Protein AF-A0A061P5C6-F1 (afdb_monomer)

Foldseek 3Di:
DLVCCVVCVVVLCDPPDPDRDDRPDPVNSVVVVVVVCVVCDPPDPVVVVVVVVVVVVVVVVVCCVVVHPPNVVVVVVVVD

Solvent-accessible surface area (backbone atoms only — not comparable to full-atom values): 4867 Å² total; per-residue (Å²): 98,64,69,55,48,70,74,48,48,72,60,56,76,50,89,86,54,99,66,84,62,76,81,85,41,71,70,58,48,50,53,54,35,51,54,52,48,62,74,49,59,90,58,54,70,69,58,55,49,54,52,50,51,58,48,51,52,54,51,50,52,50,28,49,76,71,49,35,88,71,33,45,62,52,58,61,56,75,76,106

Mean predicted aligned error: 7.25 Å

Structure (mmCIF, N/CA/C/O backbone):
data_AF-A0A061P5C6-F1
#
_entry.id   AF-A0A061P5C6-F1
#
loop_
_atom_site.group_PDB
_atom_site.id
_atom_site.type_symbol
_atom_site.label_atom_id
_atom_site.label_alt_id
_atom_site.label_comp_id
_atom_site.label_asym_id
_atom_site.label_entity_id
_atom_site.label_seq_id
_atom_site.pdbx_PDB_ins_code
_atom_site.Cartn_x
_atom_site.Cartn_y
_atom_site.Cartn_z
_atom_site.occupancy
_atom_site.B_iso_or_equiv
_atom_site.auth_seq_id
_atom_site.auth_comp_id
_atom_site.auth_asym_id
_atom_site.auth_atom_id
_atom_site.pdbx_PDB_model_num
ATOM 1 N N . MET A 1 1 ? -7.431 -3.316 5.550 1.00 90.94 1 MET A N 1
ATOM 2 C CA . MET A 1 1 ? -7.087 -2.230 6.496 1.00 90.94 1 MET A CA 1
ATOM 3 C C . MET A 1 1 ? -7.347 -2.609 7.951 1.00 90.94 1 MET A C 1
ATOM 5 O O . MET A 1 1 ? -6.405 -2.557 8.721 1.00 90.94 1 MET A O 1
ATOM 9 N N . ARG A 1 2 ? -8.557 -3.060 8.327 1.00 91.88 2 ARG A N 1
ATOM 10 C CA . ARG A 1 2 ? -8.886 -3.459 9.716 1.00 91.88 2 ARG A CA 1
ATOM 11 C C . ARG A 1 2 ? -7.839 -4.380 10.360 1.00 91.88 2 ARG A C 1
ATOM 13 O O . ARG A 1 2 ? -7.217 -4.000 11.342 1.00 91.88 2 ARG A O 1
ATOM 20 N N . HIS A 1 3 ? -7.547 -5.504 9.706 1.00 91.38 3 HIS A N 1
ATOM 21 C CA . HIS A 1 3 ? -6.527 -6.453 10.162 1.00 91.38 3 HIS A CA 1
ATOM 22 C C . HIS A 1 3 ? -5.124 -5.833 10.325 1.00 91.38 3 HIS A 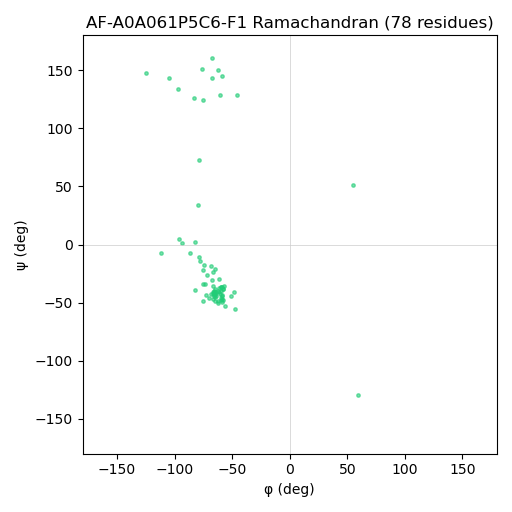C 1
ATOM 24 O O . HIS A 1 3 ? -4.393 -6.161 11.251 1.00 91.38 3 HIS A O 1
ATOM 30 N N . MET A 1 4 ? -4.751 -4.893 9.450 1.00 92.12 4 MET A N 1
ATOM 31 C CA . MET A 1 4 ? -3.450 -4.218 9.501 1.00 92.12 4 MET A CA 1
ATOM 32 C C . MET A 1 4 ? -3.350 -3.300 10.728 1.00 92.12 4 MET A C 1
ATOM 34 O O . MET A 1 4 ? -2.336 -3.326 11.420 1.00 92.12 4 MET A O 1
ATOM 38 N N . LEU A 1 5 ? -4.409 -2.546 11.044 1.00 92.69 5 LEU A N 1
ATOM 39 C CA . LEU A 1 5 ? -4.456 -1.703 12.244 1.00 92.69 5 LEU A CA 1
ATOM 40 C C . LEU A 1 5 ? -4.458 -2.532 13.535 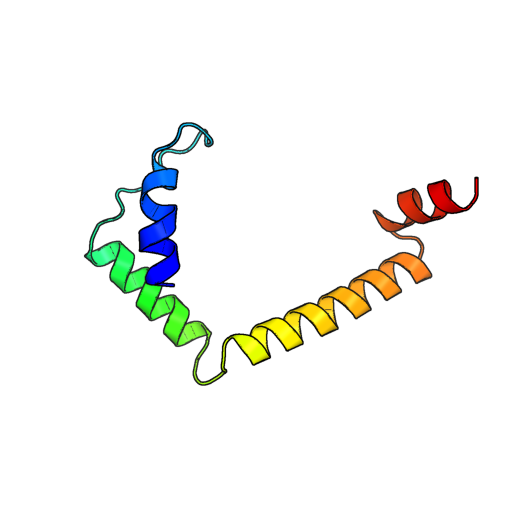1.00 92.69 5 LEU A C 1
ATOM 42 O O . LEU A 1 5 ? -3.814 -2.136 14.500 1.00 92.69 5 LEU A O 1
ATOM 46 N N . GLU A 1 6 ? -5.112 -3.694 13.550 1.00 91.12 6 GLU A N 1
ATOM 47 C CA . GLU A 1 6 ? -5.062 -4.622 14.690 1.00 91.12 6 GLU A CA 1
ATOM 48 C C . GLU A 1 6 ? -3.647 -5.171 14.913 1.00 91.12 6 GLU A C 1
ATOM 50 O O . GLU A 1 6 ? -3.158 -5.197 16.041 1.00 91.12 6 GLU A O 1
ATOM 55 N N . GLN A 1 7 ? -2.966 -5.572 13.836 1.00 91.62 7 GLN A N 1
A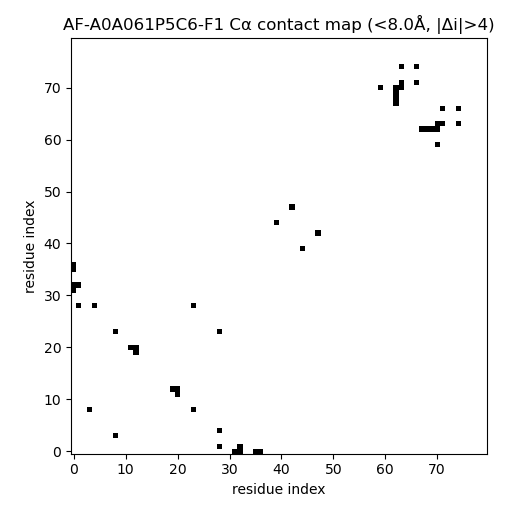TOM 56 C CA . GLN A 1 7 ? -1.628 -6.153 13.914 1.00 91.62 7 GLN A CA 1
ATOM 57 C C . GLN A 1 7 ? -0.549 -5.112 14.245 1.00 91.62 7 GLN A C 1
ATOM 59 O O . GLN A 1 7 ? 0.349 -5.379 15.044 1.00 91.62 7 GLN A O 1
ATOM 64 N N . PHE A 1 8 ? -0.611 -3.935 13.620 1.00 90.31 8 PHE A N 1
ATOM 65 C CA . PHE A 1 8 ? 0.475 -2.951 13.656 1.00 90.31 8 PHE A CA 1
ATOM 66 C C . PHE A 1 8 ? 0.143 -1.670 14.423 1.00 90.31 8 PHE A C 1
ATOM 68 O O . PHE A 1 8 ? 1.046 -0.880 14.686 1.00 90.31 8 PHE A O 1
ATOM 75 N N . GLY A 1 9 ? -1.102 -1.468 14.854 1.00 86.19 9 GLY A N 1
ATOM 76 C CA . GLY A 1 9 ? -1.497 -0.333 15.693 1.00 86.19 9 GLY A CA 1
ATOM 77 C C . GLY A 1 9 ? -0.619 -0.148 16.940 1.00 86.19 9 GLY A C 1
ATOM 78 O O . GLY A 1 9 ? -0.165 0.972 17.183 1.00 86.19 9 GLY A O 1
ATOM 79 N N . PRO A 1 10 ? -0.268 -1.213 17.694 1.00 86.31 10 PRO A N 1
ATOM 80 C CA . PRO A 1 10 ? 0.634 -1.096 18.842 1.00 86.31 10 PRO A CA 1
ATOM 81 C C . PRO A 1 10 ? 2.036 -0.591 18.476 1.00 86.31 10 PRO A C 1
ATOM 83 O O . PRO A 1 10 ? 2.683 0.084 19.280 1.00 86.31 10 PRO A O 1
ATOM 86 N N . ALA A 1 11 ? 2.502 -0.872 17.254 1.00 87.88 11 ALA A N 1
ATOM 87 C CA . ALA A 1 11 ? 3.821 -0.457 16.792 1.00 87.88 11 ALA A CA 1
ATOM 88 C C . ALA A 1 11 ? 3.933 1.066 16.600 1.00 87.88 11 ALA A C 1
ATOM 90 O O . ALA A 1 11 ? 5.043 1.591 16.617 1.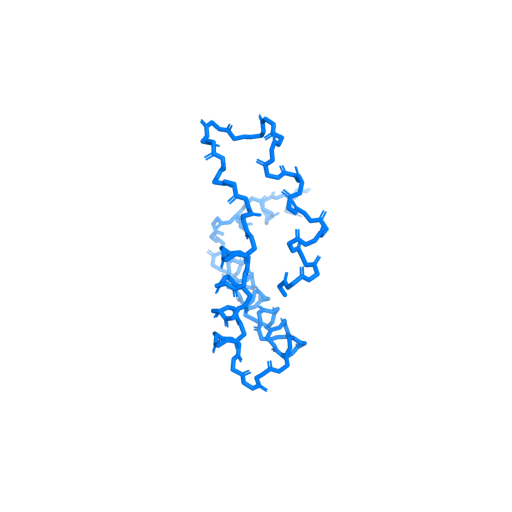00 87.88 11 ALA A O 1
ATOM 91 N N . LEU A 1 12 ? 2.809 1.790 16.496 1.00 82.94 12 LEU A N 1
ATOM 92 C CA . LEU A 1 12 ? 2.786 3.256 16.411 1.00 82.94 12 LEU A CA 1
ATOM 93 C C . LEU A 1 12 ? 3.306 3.947 17.683 1.00 82.94 12 LEU A C 1
ATOM 95 O O . LEU A 1 12 ? 3.710 5.105 17.622 1.00 82.94 12 LEU A O 1
ATOM 99 N N . LYS A 1 13 ? 3.311 3.252 18.829 1.00 82.62 13 LYS A N 1
ATOM 100 C CA . LYS A 1 13 ? 3.806 3.784 20.114 1.00 82.62 13 LYS A CA 1
ATOM 101 C C . LYS A 1 13 ? 5.310 3.597 20.305 1.00 82.62 13 LYS A C 1
ATOM 103 O O . LYS A 1 13 ? 5.876 4.079 21.284 1.00 82.62 13 LYS A O 1
ATOM 108 N N . LEU A 1 14 ? 5.956 2.864 19.405 1.00 85.19 14 LEU A N 1
ATOM 109 C CA . LEU A 1 14 ? 7.379 2.585 19.498 1.00 85.19 14 LEU A CA 1
ATOM 110 C C . LEU A 1 14 ? 8.204 3.820 19.085 1.00 85.19 14 LEU A C 1
ATOM 112 O O . LEU A 1 14 ? 7.763 4.608 18.248 1.00 85.19 14 LEU A O 1
ATOM 116 N N . PRO A 1 15 ? 9.424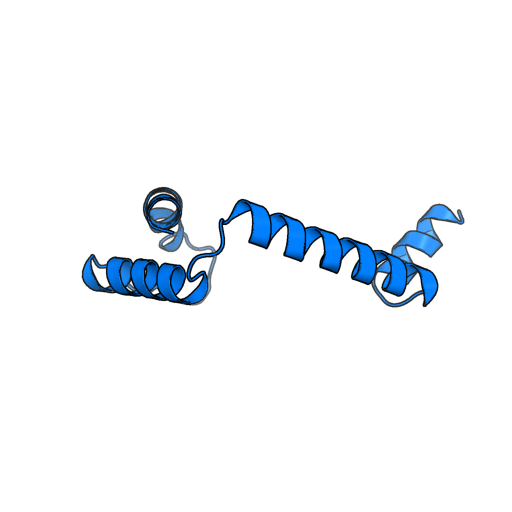 3.994 19.624 1.00 83.62 15 PRO A N 1
ATOM 117 C CA . PRO A 1 15 ? 10.202 5.229 19.498 1.00 83.62 15 PRO A CA 1
ATOM 118 C C . PRO A 1 15 ? 10.932 5.353 18.146 1.00 83.62 15 PRO A C 1
ATOM 120 O O . PRO A 1 15 ? 12.041 5.879 18.074 1.00 83.62 15 PRO A O 1
ATOM 123 N N . TRP A 1 16 ? 10.342 4.840 17.063 1.00 75.62 16 TRP A N 1
ATOM 124 C CA . TRP A 1 16 ? 10.952 4.845 15.729 1.00 75.62 16 TRP A CA 1
ATOM 125 C C . TRP A 1 16 ? 10.856 6.209 15.035 1.00 75.62 16 TRP A C 1
ATOM 127 O O . TRP A 1 16 ? 11.527 6.442 14.030 1.00 75.62 16 TRP A O 1
ATOM 137 N N . THR A 1 17 ? 10.017 7.113 15.546 1.00 76.06 17 THR A N 1
ATOM 138 C CA . THR A 1 17 ? 9.716 8.403 14.923 1.00 76.06 17 THR A CA 1
ATOM 139 C C . THR A 1 17 ? 9.986 9.565 15.873 1.00 76.06 17 THR A C 1
ATOM 141 O O . THR A 1 17 ? 9.796 9.477 17.082 1.00 76.06 17 THR A O 1
ATOM 144 N N . ARG A 1 18 ? 10.401 10.708 15.310 1.00 82.50 18 ARG A N 1
ATOM 145 C CA . ARG A 1 18 ? 10.472 11.983 16.051 1.00 82.50 18 ARG A CA 1
ATOM 146 C C . ARG A 1 18 ? 9.097 12.612 16.290 1.00 82.50 18 ARG A C 1
ATOM 148 O O . ARG A 1 18 ? 8.973 13.505 17.119 1.00 82.50 18 ARG A O 1
ATOM 155 N N . LEU A 1 19 ? 8.092 12.183 15.529 1.00 84.56 19 LEU A N 1
ATOM 156 C CA . LEU A 1 19 ? 6.712 12.642 15.640 1.00 84.56 19 LEU A CA 1
ATOM 157 C C . LEU A 1 19 ? 5.917 11.648 16.481 1.00 84.56 19 LEU A C 1
ATOM 159 O O . LEU A 1 19 ? 6.013 10.442 16.256 1.00 84.56 19 LEU A O 1
ATOM 163 N N . VAL A 1 20 ? 5.136 12.170 17.426 1.00 83.00 20 VAL A N 1
ATOM 164 C CA . VAL A 1 20 ? 4.227 11.377 18.258 1.00 83.00 20 VAL A CA 1
ATOM 165 C C . VAL A 1 20 ? 3.015 10.994 17.416 1.00 83.00 20 VAL A C 1
ATOM 167 O O . VAL A 1 20 ? 2.360 11.864 16.840 1.00 83.00 20 VAL A O 1
ATOM 170 N N . ALA A 1 21 ? 2.735 9.695 17.324 1.00 85.88 21 ALA A N 1
ATOM 171 C CA . ALA A 1 21 ? 1.553 9.208 16.628 1.00 85.88 21 ALA A CA 1
ATOM 172 C C . ALA A 1 21 ? 0.2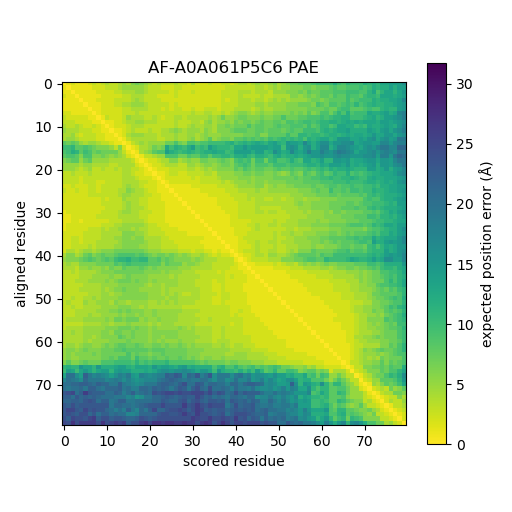74 9.622 17.383 1.00 85.88 21 ALA A C 1
ATOM 174 O O . ALA A 1 21 ? 0.272 9.631 18.617 1.00 85.88 21 ALA A O 1
ATOM 175 N N . PRO A 1 22 ? -0.819 9.955 16.673 1.00 87.81 22 PRO A N 1
ATOM 176 C CA . PRO A 1 22 ? -2.109 10.166 17.317 1.00 87.81 22 PRO A CA 1
ATOM 177 C C . PRO A 1 22 ? -2.580 8.873 17.995 1.00 87.81 22 PRO A C 1
ATOM 179 O O . PRO A 1 22 ? -2.273 7.773 17.530 1.00 87.81 22 PRO A O 1
ATOM 182 N N . GLU A 1 23 ? -3.351 8.996 19.078 1.00 89.62 23 GLU A N 1
ATOM 183 C CA . GLU A 1 23 ? -3.989 7.827 19.685 1.00 89.62 23 GLU A CA 1
ATOM 184 C C . GLU A 1 23 ? -4.933 7.177 18.670 1.00 89.62 23 GLU A C 1
ATOM 186 O O . GLU A 1 23 ? -5.780 7.838 18.062 1.00 89.62 23 GLU A O 1
ATOM 191 N N . LEU A 1 24 ? -4.776 5.866 18.491 1.00 90.00 24 LEU A N 1
ATOM 192 C CA . LEU A 1 24 ? -5.581 5.074 17.573 1.00 90.00 24 LEU A CA 1
ATOM 193 C C . LEU A 1 24 ? -6.944 4.782 18.215 1.00 90.00 24 LEU A C 1
ATOM 195 O O . LEU A 1 24 ? -7.204 3.680 18.693 1.00 90.00 24 LEU A O 1
ATOM 199 N N . THR A 1 25 ? -7.793 5.807 18.287 1.00 94.06 25 THR A N 1
ATOM 200 C CA . THR A 1 25 ? -9.161 5.676 18.797 1.00 94.06 25 THR A CA 1
ATOM 201 C C . THR A 1 25 ? -10.011 4.824 17.855 1.00 94.06 25 THR A C 1
ATOM 203 O O . THR A 1 25 ? -9.691 4.654 16.674 1.00 94.06 25 THR A O 1
ATOM 206 N N . GLU A 1 26 ? -11.125 4.299 18.365 1.00 93.12 26 GLU A N 1
ATOM 207 C CA . GLU A 1 26 ? -12.087 3.541 17.558 1.00 93.12 26 GLU A CA 1
ATOM 208 C C . GLU A 1 26 ? -12.629 4.384 16.393 1.00 93.12 26 GLU A C 1
ATOM 210 O O . GLU A 1 26 ? -12.628 3.934 15.249 1.00 93.12 26 GLU A O 1
ATOM 215 N N . GLU A 1 27 ? -12.973 5.650 16.653 1.00 95.81 27 GLU A N 1
ATOM 216 C CA . GLU A 1 27 ? -13.444 6.586 15.625 1.00 95.81 27 GLU A CA 1
ATOM 217 C C . GLU A 1 27 ? -12.401 6.808 14.518 1.00 95.81 27 GLU A C 1
ATOM 219 O O . GLU A 1 27 ? -12.730 6.769 13.331 1.00 95.81 27 GLU A O 1
ATOM 224 N N . LEU A 1 28 ? -11.135 7.038 14.889 1.00 93.62 28 LEU A N 1
ATOM 225 C CA . LEU A 1 28 ? -10.062 7.244 13.916 1.00 93.62 28 LEU A CA 1
ATOM 226 C C . LEU A 1 28 ? -9.823 5.978 13.087 1.00 93.62 28 LEU A C 1
ATOM 228 O O . LEU A 1 28 ? -9.673 6.055 11.867 1.00 93.62 28 LEU A O 1
ATOM 232 N N . SER A 1 29 ? -9.820 4.821 13.746 1.00 94.00 29 SER A N 1
ATOM 233 C CA . SER A 1 29 ? -9.635 3.526 13.094 1.00 94.00 29 SER A CA 1
ATOM 234 C C . SER A 1 29 ? -10.722 3.274 12.057 1.00 94.00 29 SER A C 1
ATOM 236 O O . SER A 1 29 ? -10.412 2.940 10.913 1.00 94.00 29 SER A O 1
ATOM 238 N N . GLU A 1 30 ? -11.985 3.499 12.419 1.00 96.19 30 GLU A N 1
ATOM 239 C CA . GLU A 1 30 ? -13.108 3.270 11.514 1.00 96.19 30 GLU A CA 1
ATOM 240 C C . GLU A 1 30 ? -13.072 4.226 10.316 1.00 96.19 30 GLU A C 1
ATOM 242 O O . GLU A 1 30 ? -13.253 3.788 9.180 1.00 96.19 30 GLU A O 1
ATOM 247 N N . LYS A 1 31 ? -12.716 5.503 10.523 1.00 96.56 31 LYS A N 1
ATOM 248 C CA . LYS A 1 31 ? -12.519 6.461 9.419 1.00 96.56 31 LYS A CA 1
ATOM 249 C C . LYS A 1 31 ? -11.445 6.001 8.434 1.00 96.56 31 LYS A C 1
ATOM 251 O O . LYS A 1 31 ? -11.655 6.075 7.225 1.00 96.56 31 LYS A O 1
ATOM 256 N N . VAL A 1 32 ? -10.305 5.512 8.926 1.00 94.69 32 VAL A N 1
ATOM 257 C CA . VAL A 1 32 ? -9.218 5.013 8.066 1.00 94.69 32 VAL A CA 1
ATOM 258 C C . VAL A 1 32 ? -9.649 3.756 7.308 1.00 94.69 32 VAL A C 1
ATOM 260 O O . VAL A 1 32 ? -9.379 3.630 6.112 1.00 94.69 32 VAL A O 1
ATOM 263 N N . ILE A 1 33 ? -10.340 2.830 7.976 1.00 94.56 33 ILE A N 1
ATOM 264 C CA . ILE A 1 33 ? -10.837 1.592 7.362 1.00 94.56 33 ILE A CA 1
ATOM 265 C C . ILE A 1 33 ? -11.844 1.901 6.255 1.00 94.56 33 ILE A C 1
ATOM 267 O O . ILE A 1 33 ? -11.709 1.375 5.145 1.00 94.56 33 ILE A O 1
ATOM 271 N N . GLN A 1 34 ? -12.813 2.768 6.540 1.00 95.75 34 GLN A N 1
ATOM 272 C CA . GLN A 1 34 ? -13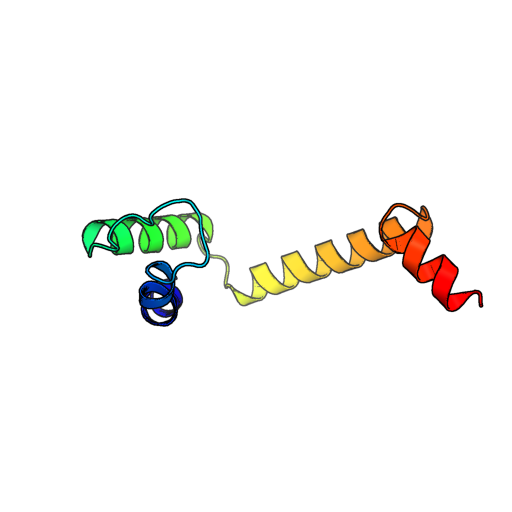.851 3.149 5.595 1.00 95.75 34 GLN A CA 1
ATOM 273 C C . GLN A 1 34 ? -13.258 3.904 4.403 1.00 95.75 34 GLN A C 1
ATOM 275 O O . GLN A 1 34 ? -13.465 3.492 3.264 1.00 95.75 34 GLN A O 1
ATOM 280 N N . GLY A 1 35 ? -12.416 4.913 4.649 1.00 95.44 35 GLY A N 1
ATOM 281 C CA . GLY A 1 35 ? -11.752 5.662 3.581 1.00 95.44 35 GLY A CA 1
ATOM 282 C C . GLY A 1 35 ? -10.866 4.782 2.692 1.00 95.44 35 GLY A C 1
ATOM 283 O O . GLY A 1 35 ? -10.845 4.953 1.477 1.00 95.44 35 GLY A O 1
ATOM 284 N N . THR A 1 36 ? -10.189 3.778 3.261 1.00 93.19 36 THR A N 1
ATOM 285 C CA . THR A 1 36 ? -9.421 2.807 2.458 1.00 93.19 36 THR A CA 1
ATOM 286 C C . THR A 1 36 ? -10.340 1.951 1.585 1.00 93.19 36 THR A C 1
ATOM 288 O O . THR A 1 36 ? -10.023 1.676 0.430 1.00 93.19 36 THR A O 1
ATOM 291 N N . SER A 1 37 ? -11.480 1.522 2.125 1.00 91.44 37 SER A N 1
ATOM 292 C CA . SER A 1 37 ? -12.441 0.694 1.388 1.00 91.44 37 SER A CA 1
ATOM 293 C C . SER A 1 37 ? -13.072 1.477 0.233 1.00 91.44 37 SER A C 1
ATOM 295 O O . SER A 1 37 ? -13.175 0.962 -0.876 1.00 91.44 37 SER A O 1
ATOM 297 N N . GLU A 1 38 ? -13.401 2.750 0.461 1.00 93.75 38 GLU A N 1
ATOM 298 C CA . GLU A 1 38 ? -13.891 3.671 -0.571 1.00 93.75 38 GLU A CA 1
ATOM 299 C C . GLU A 1 38 ? -12.862 3.896 -1.685 1.00 93.75 38 GLU A C 1
ATOM 301 O O . GLU A 1 38 ? -13.223 3.883 -2.860 1.00 93.75 38 GLU A O 1
ATOM 306 N N . GLN A 1 39 ? -11.577 4.038 -1.340 1.00 91.19 39 GLN A N 1
ATOM 307 C CA . GLN A 1 39 ? -10.496 4.181 -2.322 1.00 91.19 39 GLN A CA 1
ATOM 308 C C . GLN A 1 39 ? -10.299 2.931 -3.188 1.00 91.19 39 GLN A C 1
ATOM 310 O O . GLN A 1 39 ? -10.031 3.054 -4.384 1.00 91.19 39 GLN A O 1
ATOM 315 N N . CYS A 1 40 ? -10.424 1.733 -2.610 1.00 89.94 40 CYS A N 1
ATOM 316 C CA . CYS A 1 40 ? -10.342 0.478 -3.363 1.00 89.94 40 CYS A CA 1
ATOM 317 C C . CYS A 1 40 ? -11.577 0.241 -4.251 1.00 89.94 40 CYS A C 1
ATOM 319 O O . CYS A 1 40 ? -11.484 -0.445 -5.274 1.00 89.94 40 CYS A O 1
ATOM 321 N N . GLY A 1 41 ? -12.729 0.807 -3.881 1.00 89.69 41 GLY A N 1
ATOM 322 C CA . GLY A 1 41 ? -13.988 0.617 -4.590 1.00 89.69 41 GLY A CA 1
ATOM 323 C C . GLY A 1 41 ? -14.384 -0.861 -4.644 1.00 89.69 41 GLY A C 1
ATOM 324 O O . GLY A 1 41 ? -14.397 -1.553 -3.630 1.00 89.69 41 GLY A O 1
ATOM 325 N N . THR A 1 42 ? -14.709 -1.356 -5.838 1.00 91.81 42 THR A N 1
ATOM 326 C CA . THR A 1 42 ? -15.113 -2.755 -6.069 1.00 91.81 42 THR A CA 1
ATOM 327 C C . THR A 1 42 ? -13.966 -3.657 -6.526 1.00 91.81 42 THR A C 1
ATOM 329 O O . THR A 1 42 ? -14.202 -4.819 -6.857 1.00 91.81 42 THR A O 1
ATOM 332 N N . VAL A 1 43 ? -12.733 -3.143 -6.578 1.00 91.75 43 VAL A N 1
ATOM 333 C CA . VAL A 1 43 ? -11.586 -3.890 -7.101 1.00 91.75 43 VAL A CA 1
ATOM 334 C C . VAL A 1 43 ? -11.018 -4.805 -6.008 1.00 91.75 43 VAL A C 1
ATOM 336 O O . VAL A 1 43 ? -10.684 -4.316 -4.924 1.00 91.75 43 VAL A O 1
ATOM 339 N N . PRO A 1 44 ? -10.866 -6.117 -6.267 1.00 91.88 44 PRO A N 1
ATOM 340 C CA . PRO A 1 44 ? -10.176 -7.019 -5.353 1.00 91.88 44 PRO A CA 1
ATOM 341 C C . PRO A 1 44 ? -8.733 -6.573 -5.093 1.00 91.88 44 PRO A C 1
ATOM 343 O O . PRO A 1 44 ? -8.039 -6.100 -5.994 1.00 91.88 44 PRO A O 1
ATOM 346 N N . VAL A 1 45 ? -8.241 -6.780 -3.869 1.00 89.31 45 VAL A N 1
ATOM 347 C CA . VAL A 1 45 ? -6.864 -6.408 -3.490 1.00 89.31 45 VAL A CA 1
ATOM 348 C C . VAL A 1 45 ? -5.830 -7.093 -4.389 1.00 89.31 45 VAL A C 1
ATOM 350 O O . VAL A 1 45 ? -4.875 -6.449 -4.809 1.00 89.31 45 VAL A O 1
ATOM 353 N N . GLN A 1 46 ? -6.066 -8.350 -4.764 1.00 94.12 46 GLN A N 1
ATOM 354 C CA . GLN A 1 46 ? -5.186 -9.124 -5.641 1.00 94.12 46 GLN A CA 1
ATOM 355 C C . GLN A 1 46 ? -5.003 -8.456 -7.012 1.00 94.12 46 GLN A C 1
ATOM 357 O O . GLN A 1 46 ? -3.908 -8.445 -7.569 1.00 94.12 46 GLN A O 1
ATOM 362 N N . ASP A 1 47 ? -6.055 -7.836 -7.551 1.00 95.56 47 ASP A N 1
ATOM 363 C CA . ASP A 1 47 ? -5.980 -7.147 -8.841 1.00 95.56 47 ASP A CA 1
ATOM 364 C C . ASP A 1 47 ? -5.214 -5.824 -8.735 1.00 95.56 47 ASP A C 1
ATOM 366 O O . ASP A 1 47 ? -4.488 -5.444 -9.662 1.00 95.56 47 ASP A O 1
ATOM 370 N N . LEU A 1 48 ? -5.332 -5.134 -7.595 1.00 93.81 48 LEU A N 1
ATOM 371 C CA . LEU 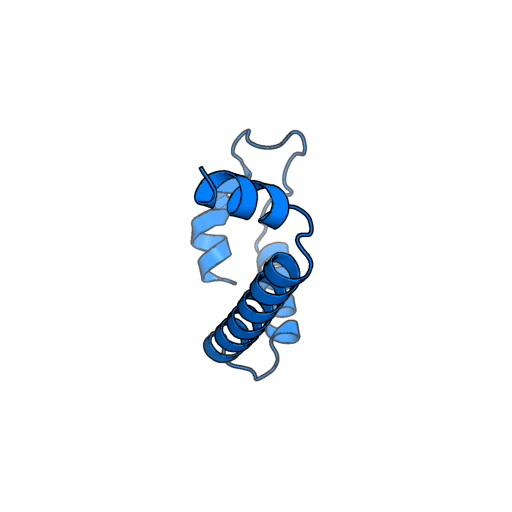A 1 48 ? -4.530 -3.949 -7.290 1.00 93.81 48 LEU A CA 1
ATOM 372 C C . LEU A 1 48 ? -3.045 -4.308 -7.164 1.00 93.81 48 LEU A C 1
ATOM 374 O O . LEU A 1 48 ? -2.201 -3.601 -7.719 1.00 93.81 48 LEU A O 1
ATOM 378 N N . GLU A 1 49 ? -2.728 -5.420 -6.500 1.00 95.25 49 GLU A N 1
ATOM 379 C CA . GLU A 1 49 ? -1.365 -5.947 -6.380 1.00 95.25 49 GLU A CA 1
ATOM 380 C C . GLU A 1 49 ? -0.793 -6.309 -7.750 1.00 95.25 49 GLU A C 1
ATOM 382 O O . GLU A 1 49 ? 0.249 -5.783 -8.135 1.00 95.25 49 GLU A O 1
ATOM 387 N N . HIS A 1 50 ? -1.526 -7.079 -8.560 1.00 97.06 50 HIS A N 1
ATOM 388 C CA . HIS A 1 50 ? -1.104 -7.400 -9.923 1.00 97.06 50 HIS A CA 1
ATOM 389 C C . HIS A 1 50 ? -0.884 -6.146 -10.779 1.00 97.06 50 HIS A C 1
ATOM 391 O O . HIS A 1 50 ? 0.034 -6.100 -11.601 1.00 97.06 50 HIS A O 1
ATOM 397 N N . ARG A 1 51 ? -1.724 -5.113 -10.629 1.00 96.19 51 ARG A N 1
ATOM 398 C CA . ARG A 1 51 ? -1.546 -3.839 -11.338 1.00 96.19 51 ARG A CA 1
ATOM 399 C C . ARG A 1 51 ? -0.277 -3.115 -10.887 1.00 96.19 51 ARG A C 1
ATOM 401 O O . ARG A 1 51 ? 0.444 -2.612 -11.750 1.00 96.19 51 ARG A O 1
ATOM 408 N N . ARG A 1 52 ? -0.019 -3.052 -9.578 1.00 96.69 52 ARG A N 1
ATOM 409 C CA . ARG A 1 52 ? 1.201 -2.464 -9.008 1.00 96.69 52 ARG A CA 1
ATOM 410 C C . ARG A 1 52 ? 2.434 -3.191 -9.533 1.00 96.69 52 ARG A C 1
ATOM 412 O O . ARG A 1 52 ? 3.340 -2.539 -10.035 1.00 96.69 52 ARG A O 1
ATOM 419 N N . ASP A 1 53 ? 2.441 -4.515 -9.476 1.00 98.19 53 ASP A N 1
ATOM 420 C CA . ASP A 1 53 ? 3.612 -5.315 -9.829 1.00 98.19 53 ASP A CA 1
ATOM 421 C C . ASP A 1 53 ? 3.939 -5.183 -11.322 1.00 98.19 53 ASP A C 1
ATOM 423 O O . ASP A 1 53 ? 5.083 -4.913 -11.681 1.00 98.19 53 ASP A O 1
ATOM 427 N N . ARG A 1 54 ? 2.927 -5.221 -12.204 1.00 98.25 54 ARG A N 1
ATOM 428 C CA . ARG A 1 54 ? 3.126 -4.939 -13.639 1.00 98.25 54 ARG A CA 1
ATOM 429 C C . ARG A 1 54 ? 3.702 -3.548 -13.903 1.00 98.25 54 ARG A C 1
ATOM 431 O O . ARG A 1 54 ? 4.457 -3.381 -14.855 1.00 98.25 54 ARG A O 1
ATOM 438 N N . PHE A 1 55 ? 3.298 -2.544 -13.127 1.00 97.94 55 PHE A N 1
ATOM 439 C CA . PHE A 1 55 ? 3.831 -1.190 -13.264 1.00 97.94 55 PHE A CA 1
ATOM 440 C C . PHE A 1 55 ? 5.286 -1.116 -12.793 1.00 97.94 55 PHE A C 1
ATOM 442 O O . PHE A 1 55 ? 6.115 -0.553 -13.499 1.00 97.94 55 PHE A O 1
ATOM 449 N N . LEU A 1 56 ? 5.595 -1.707 -11.636 1.00 96.25 56 LEU A N 1
ATOM 450 C CA . LEU A 1 56 ? 6.944 -1.698 -11.074 1.00 96.25 56 LEU A CA 1
ATOM 451 C C . LEU A 1 56 ? 7.941 -2.436 -11.966 1.00 96.25 56 LEU A C 1
ATOM 453 O O . LEU A 1 56 ? 9.021 -1.905 -12.176 1.00 96.25 56 LEU A O 1
ATOM 457 N N . ILE A 1 57 ? 7.565 -3.581 -12.547 1.00 95.75 57 ILE A N 1
ATOM 458 C CA . ILE A 1 57 ? 8.413 -4.304 -13.511 1.00 95.75 57 ILE A CA 1
ATOM 459 C C . ILE A 1 57 ? 8.783 -3.386 -14.678 1.00 95.75 57 ILE A C 1
ATOM 461 O O . ILE A 1 57 ? 9.955 -3.137 -14.914 1.00 95.75 57 ILE A O 1
ATOM 465 N N . LYS A 1 58 ? 7.787 -2.769 -15.325 1.00 96.38 58 LYS A N 1
ATOM 466 C CA . LYS A 1 58 ? 8.036 -1.851 -16.448 1.00 96.38 58 LYS A CA 1
ATOM 467 C C . LYS A 1 58 ? 8.876 -0.639 -16.063 1.00 96.38 58 LYS A C 1
ATOM 469 O O . LYS A 1 58 ? 9.657 -0.152 -16.870 1.00 96.38 58 LYS A O 1
ATOM 474 N N . LEU A 1 59 ? 8.670 -0.109 -14.858 1.00 93.00 59 LEU A N 1
ATOM 475 C CA . LEU A 1 59 ? 9.470 1.000 -14.354 1.00 93.00 59 LEU A CA 1
ATOM 476 C C . LEU A 1 59 ? 10.924 0.567 -14.142 1.00 93.00 59 LEU A C 1
ATOM 478 O O . LEU A 1 59 ? 11.825 1.327 -14.470 1.00 93.00 59 LEU A O 1
ATOM 482 N N . MET A 1 60 ? 11.149 -0.631 -13.604 1.00 89.56 60 MET A N 1
ATOM 483 C CA . MET A 1 60 ? 12.488 -1.183 -13.412 1.00 89.56 60 MET A CA 1
ATOM 484 C C . MET A 1 60 ? 13.190 -1.437 -14.748 1.00 89.56 60 MET A C 1
ATOM 486 O O . MET A 1 60 ? 14.327 -0.997 -14.889 1.00 89.56 60 MET A O 1
ATOM 490 N N . ASP A 1 61 ? 12.498 -2.032 -15.724 1.00 90.88 61 ASP A N 1
ATOM 491 C CA . ASP A 1 61 ? 13.025 -2.256 -17.078 1.00 90.88 61 ASP A CA 1
ATOM 492 C C . ASP A 1 61 ? 13.443 -0.924 -17.724 1.00 90.88 61 ASP A C 1
ATOM 494 O O . ASP A 1 61 ? 14.565 -0.779 -18.197 1.00 90.88 61 ASP A O 1
ATOM 498 N N . LEU A 1 62 ? 12.579 0.098 -17.654 1.00 90.25 62 LEU A N 1
ATOM 499 C CA . LEU A 1 62 ? 12.877 1.433 -18.181 1.00 90.25 62 LEU A CA 1
ATOM 500 C C . LEU A 1 62 ? 14.095 2.070 -17.500 1.00 90.25 62 LEU A C 1
ATOM 502 O O . LEU A 1 62 ? 14.926 2.692 -18.157 1.00 90.25 62 LEU A O 1
ATOM 506 N N . LEU A 1 63 ? 14.194 1.948 -16.173 1.00 88.94 63 LEU A N 1
ATOM 507 C CA . LEU A 1 63 ? 15.341 2.473 -15.436 1.00 88.94 63 LEU A CA 1
ATOM 508 C C . LEU A 1 63 ? 16.630 1.779 -15.875 1.00 88.94 63 LEU A C 1
ATOM 510 O O . LEU A 1 63 ? 17.657 2.445 -15.978 1.00 88.94 63 LEU A O 1
ATOM 514 N N . GLU A 1 64 ? 16.600 0.470 -16.114 1.00 86.00 64 GLU A N 1
ATOM 515 C CA . GLU A 1 64 ? 17.744 -0.301 -16.602 1.00 86.00 64 GLU A CA 1
ATOM 516 C C . GLU A 1 64 ? 18.144 0.095 -18.030 1.00 86.00 64 GLU A C 1
ATOM 518 O O . GLU A 1 64 ? 19.319 0.371 -18.270 1.00 86.00 64 GLU A O 1
ATOM 523 N N . GLU A 1 65 ? 17.175 0.204 -18.943 1.00 87.44 65 GLU A N 1
ATOM 524 C CA . GLU A 1 65 ? 17.386 0.607 -20.340 1.00 87.44 65 GLU A CA 1
ATOM 525 C C . GLU A 1 65 ? 18.025 1.997 -20.457 1.00 87.44 65 GLU A C 1
ATOM 527 O O . GLU A 1 65 ? 19.011 2.173 -21.176 1.00 87.44 65 GLU A O 1
ATOM 532 N N . GLU A 1 66 ? 17.504 2.976 -19.716 1.00 87.94 66 GLU A N 1
ATOM 533 C CA . GLU A 1 66 ? 18.015 4.351 -19.721 1.00 87.94 66 GLU A CA 1
ATOM 534 C C . GLU A 1 66 ? 19.286 4.512 -18.874 1.00 87.94 66 GLU A C 1
ATOM 536 O O . GLU A 1 66 ? 19.937 5.557 -18.920 1.00 87.94 66 GLU A O 1
ATOM 541 N N . GLY A 1 67 ? 19.638 3.494 -18.079 1.00 82.19 67 GLY A N 1
ATOM 542 C CA . GLY A 1 67 ? 20.724 3.568 -17.112 1.00 82.19 67 GLY A CA 1
ATOM 543 C C . GLY A 1 67 ? 20.535 4.750 -16.168 1.00 82.19 67 GLY A C 1
ATOM 544 O O . GLY A 1 67 ? 21.445 5.555 -16.040 1.00 82.19 67 GLY A O 1
ATOM 545 N N . PHE A 1 68 ? 19.354 4.888 -15.555 1.00 77.88 68 PHE A N 1
ATOM 546 C CA . PHE A 1 68 ? 19.036 5.962 -14.610 1.00 77.88 68 PHE A CA 1
ATOM 547 C C . PHE A 1 68 ? 19.029 5.448 -13.165 1.00 77.88 68 PHE A C 1
ATOM 549 O O . PHE A 1 68 ? 18.586 4.334 -12.880 1.00 77.88 68 PHE A O 1
ATOM 556 N N . TRP A 1 69 ? 19.498 6.256 -12.209 1.00 70.12 69 TRP A N 1
ATOM 557 C CA . TRP A 1 69 ? 19.547 5.880 -10.788 1.00 70.12 69 TRP A CA 1
ATOM 558 C C . TRP A 1 69 ? 18.224 5.236 -10.300 1.00 70.12 69 TRP A C 1
ATOM 560 O O . TRP A 1 69 ? 17.163 5.837 -10.487 1.00 70.12 69 TRP A O 1
ATOM 570 N N . PRO A 1 70 ? 18.242 4.051 -9.646 1.00 67.44 70 PRO A N 1
ATOM 571 C CA . PRO A 1 70 ? 19.393 3.329 -9.089 1.00 67.44 70 PRO A CA 1
ATOM 572 C C . PRO A 1 70 ? 20.042 2.275 -10.014 1.00 67.44 70 PRO A C 1
ATOM 574 O O . PRO A 1 70 ? 20.998 1.628 -9.577 1.00 67.44 70 PRO A O 1
ATOM 577 N N . SER A 1 71 ? 19.573 2.080 -11.253 1.00 64.00 71 SER A N 1
ATOM 578 C CA . SER A 1 71 ? 20.067 1.008 -12.141 1.00 64.00 71 SER A CA 1
ATOM 579 C C . SER A 1 71 ? 21.522 1.218 -12.579 1.00 64.00 71 SER A C 1
ATOM 581 O O . SER A 1 71 ? 22.262 0.244 -12.691 1.00 64.00 71 SER A O 1
ATOM 583 N N . GLU A 1 72 ? 21.983 2.471 -12.694 1.00 64.50 72 GLU A N 1
ATOM 584 C CA . GLU A 1 72 ? 23.394 2.816 -12.946 1.00 64.50 72 GLU A CA 1
ATOM 585 C C . GLU A 1 72 ? 24.348 2.062 -12.014 1.00 64.50 72 GLU A C 1
ATOM 587 O O . GLU A 1 72 ? 25.404 1.584 -12.430 1.00 64.50 72 GLU A O 1
ATOM 592 N N . ARG A 1 73 ? 23.970 1.940 -10.733 1.00 60.97 73 ARG A N 1
ATOM 593 C CA . ARG A 1 73 ? 24.773 1.258 -9.712 1.00 60.97 73 ARG A CA 1
ATOM 594 C C . ARG A 1 73 ? 24.730 -0.260 -9.836 1.00 60.97 73 ARG A C 1
ATOM 596 O O . ARG A 1 73 ? 25.733 -0.888 -9.511 1.00 60.97 73 ARG A O 1
ATOM 603 N N . LEU A 1 74 ? 23.604 -0.829 -10.265 1.00 62.59 74 LEU A N 1
ATOM 604 C CA . LEU A 1 74 ? 23.443 -2.275 -10.449 1.00 62.59 74 LEU A CA 1
ATOM 605 C C . LEU A 1 74 ? 24.174 -2.744 -11.714 1.00 62.59 74 LEU A C 1
ATOM 607 O O . LEU A 1 74 ? 25.026 -3.623 -11.624 1.00 62.59 74 LEU A O 1
ATOM 611 N N . ILE A 1 75 ? 23.971 -2.060 -12.843 1.00 62.06 75 ILE A N 1
ATOM 612 C CA . ILE A 1 75 ? 24.660 -2.334 -14.115 1.00 62.06 75 ILE A CA 1
ATOM 613 C C . ILE A 1 75 ? 26.183 -2.194 -13.955 1.00 62.06 75 ILE A C 1
ATOM 615 O O . ILE A 1 75 ? 26.953 -2.994 -14.486 1.00 62.06 75 ILE A O 1
ATOM 619 N N . ALA A 1 76 ? 26.652 -1.196 -13.198 1.00 61.78 76 ALA A N 1
ATOM 620 C CA . ALA A 1 76 ? 28.078 -1.035 -12.908 1.00 61.78 76 ALA A CA 1
ATOM 621 C C . ALA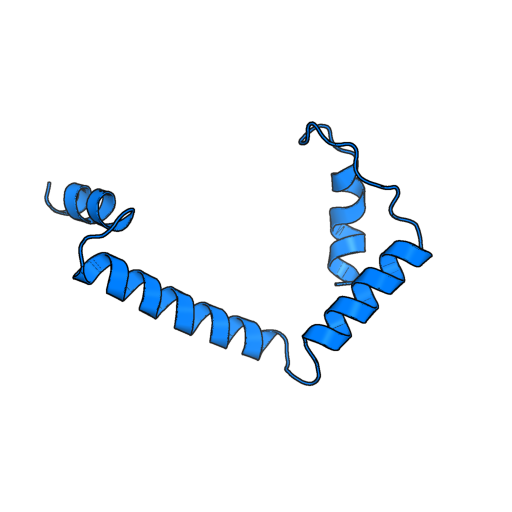 A 1 76 ? 28.662 -2.157 -12.025 1.00 61.78 76 ALA A C 1
ATOM 623 O O . ALA A 1 76 ? 29.876 -2.371 -12.054 1.00 61.78 76 ALA A O 1
ATOM 624 N N . TYR A 1 77 ? 27.832 -2.843 -11.232 1.00 59.56 77 TYR A N 1
ATOM 625 C CA . TYR A 1 77 ? 28.246 -3.959 -10.379 1.00 59.56 77 TYR A CA 1
ATOM 626 C C . TYR A 1 77 ? 28.324 -5.275 -11.162 1.00 59.56 77 TYR A C 1
ATOM 628 O O . TYR A 1 77 ? 29.267 -6.030 -10.965 1.00 59.56 77 TYR A O 1
ATOM 636 N N . GLU A 1 78 ? 27.385 -5.520 -12.080 1.00 64.06 78 GLU A N 1
ATOM 637 C CA . GLU A 1 78 ? 27.341 -6.732 -12.920 1.00 64.06 78 GLU A CA 1
ATOM 638 C C . GLU A 1 78 ? 28.376 -6.741 -14.054 1.00 64.06 78 GLU A C 1
ATOM 640 O O . GLU A 1 78 ? 28.739 -7.796 -14.566 1.00 64.06 78 GLU A O 1
ATOM 645 N N . ARG A 1 79 ? 28.875 -5.566 -14.456 1.00 60.03 79 ARG A N 1
ATOM 646 C CA . ARG A 1 79 ? 29.931 -5.422 -15.476 1.00 60.03 79 ARG A CA 1
ATOM 647 C C . ARG A 1 79 ? 31.360 -5.613 -14.940 1.00 60.03 79 ARG A C 1
ATOM 649 O O . ARG A 1 79 ? 32.306 -5.424 -15.706 1.00 60.03 79 ARG A O 1
ATOM 656 N N . LYS A 1 80 ? 31.530 -5.932 -13.655 1.00 49.16 80 LYS A N 1
ATOM 657 C CA . LYS A 1 80 ? 32.818 -6.301 -13.045 1.00 49.16 80 LYS A CA 1
ATOM 658 C C . LYS A 1 80 ? 32.908 -7.803 -12.843 1.00 49.16 80 LYS A C 1
ATOM 660 O O . LYS A 1 80 ? 34.020 -8.325 -13.072 1.00 49.16 80 LYS A O 1
#

Sequence (80 aa):
MRHMLEQFGPALKLPWTRLVAPELTEELSEKVIQGTSEQCGTVPVQDLEHRRDRFLIKLMDLLEEEGFWPSERLIAYERK

Radius of gyration: 19.2 Å; Cα contacts (8 Å, |Δi|>4): 25; chains: 1; bounding box: 48×22×40 Å

Secondary structure (DSSP, 8-state):
-HHHHHHHGGGGGSTT-SSPPPP--HHHHHHHHHHHHHHHTT--HHHHHHHHHHHHHHHHHHHHHHT-TTHHHHHHHHT-

pLDDT: mean 86.39, std 11.4, range [49.16, 98.25]